Protein AF-A0A6N2RCR4-F1 (afdb_monomer_lite)

Sequence (76 aa):
MMRRSSWDARLDKRVNIEKLEEQGLIADSMEVRKSLVERVMRGEITPEQSREELKRIQRNAKRNGLKTRNQAWREG

pLDDT: mean 95.57, std 6.92, range [56.47, 98.69]

Radius of gyration: 15.12 Å; chains: 1; bounding box: 37×24×44 Å

Secondary structure (DSSP, 8-state):
-PPPPHHHHHHHHHHHHHHHHHTT-BTT-HHHHHHHHHHHHTTSS-HHHHHHHHHHHHHHTGGGT-B-HHHHHHH-

Structure (mmCIF, N/CA/C/O backbone):
data_AF-A0A6N2RCR4-F1
#
_entry.id   AF-A0A6N2RCR4-F1
#
loop_
_atom_site.group_PDB
_atom_site.id
_atom_site.type_symbol
_atom_site.label_atom_id
_atom_site.label_alt_id
_atom_site.label_comp_id
_atom_site.label_asym_id
_atom_site.label_entity_id
_atom_site.label_seq_id
_atom_site.pdbx_PDB_ins_code
_atom_site.Cartn_x
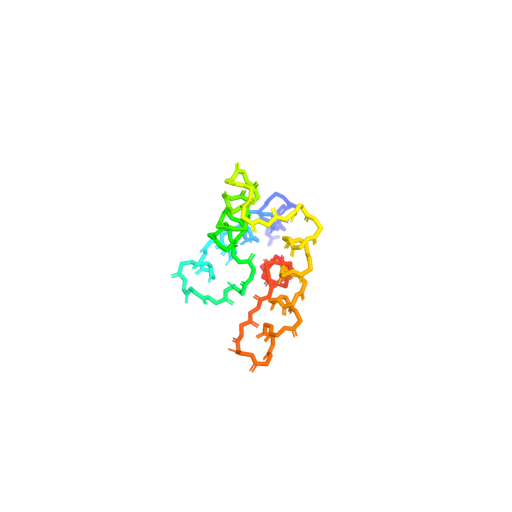_atom_site.Cartn_y
_atom_site.Cartn_z
_atom_site.occupancy
_atom_site.B_iso_or_equiv
_atom_site.auth_seq_id
_atom_site.auth_comp_id
_atom_site.auth_asym_id
_atom_site.auth_atom_id
_atom_site.pdbx_PDB_model_num
ATOM 1 N N . MET A 1 1 ? 21.661 6.644 -30.307 1.00 56.47 1 MET A N 1
ATOM 2 C CA . MET A 1 1 ? 20.834 6.024 -29.248 1.00 56.47 1 MET A CA 1
ATOM 3 C C . MET A 1 1 ? 20.166 7.149 -28.469 1.00 56.47 1 MET A C 1
ATOM 5 O O . MET A 1 1 ? 20.867 7.938 -27.847 1.00 56.47 1 MET A O 1
ATOM 9 N N . MET A 1 2 ? 18.850 7.313 -28.608 1.00 66.62 2 MET A N 1
ATOM 10 C CA . MET A 1 2 ? 18.101 8.404 -27.974 1.00 66.62 2 MET A CA 1
ATOM 11 C C . MET A 1 2 ? 18.077 8.161 -26.460 1.00 66.62 2 MET A C 1
ATOM 13 O O . MET A 1 2 ? 17.608 7.114 -26.015 1.00 66.62 2 MET A O 1
ATOM 17 N N . ARG A 1 3 ? 18.653 9.071 -25.666 1.00 76.38 3 ARG A N 1
ATOM 18 C CA . ARG A 1 3 ? 18.574 8.974 -24.202 1.00 76.38 3 ARG A CA 1
ATOM 19 C C . ARG A 1 3 ? 17.118 9.196 -23.801 1.00 76.38 3 ARG A C 1
ATOM 21 O O . ARG A 1 3 ? 16.543 10.211 -24.184 1.00 76.38 3 ARG A O 1
ATOM 28 N N . ARG A 1 4 ? 16.539 8.260 -23.043 1.00 77.56 4 ARG A N 1
ATOM 29 C CA . ARG A 1 4 ? 15.214 8.447 -22.437 1.00 77.56 4 ARG A CA 1
ATOM 30 C C . ARG A 1 4 ? 15.213 9.724 -21.608 1.00 77.56 4 ARG A C 1
ATOM 32 O O . ARG A 1 4 ? 16.170 9.992 -20.875 1.00 77.56 4 ARG A O 1
ATOM 39 N N . SER A 1 5 ? 14.152 10.508 -21.738 1.00 89.19 5 SER A N 1
ATOM 40 C CA . SER A 1 5 ? 13.985 11.706 -20.932 1.00 89.19 5 SER A CA 1
ATOM 41 C C . SER A 1 5 ? 13.675 11.330 -19.479 1.00 89.19 5 SER A C 1
ATOM 43 O O . SER A 1 5 ? 13.226 10.224 -19.167 1.00 89.19 5 SER A O 1
ATOM 45 N N . SER A 1 6 ? 13.880 12.274 -18.561 1.00 88.44 6 SER A N 1
ATOM 46 C CA . SER A 1 6 ? 13.447 12.113 -17.166 1.00 88.44 6 SER A CA 1
ATOM 47 C C . SER A 1 6 ? 11.925 11.970 -17.036 1.00 88.44 6 SER A C 1
ATOM 49 O O . SER A 1 6 ? 11.441 11.444 -16.033 1.00 88.44 6 SER A O 1
ATOM 51 N N . TRP A 1 7 ? 11.174 12.437 -18.037 1.00 90.00 7 TRP A N 1
ATOM 52 C CA . TRP A 1 7 ? 9.730 12.275 -18.123 1.00 90.00 7 TRP A CA 1
ATOM 53 C C . TRP A 1 7 ? 9.352 10.834 -18.480 1.00 90.00 7 TRP A C 1
ATOM 55 O O . TRP A 1 7 ? 8.544 10.244 -17.765 1.00 90.00 7 TRP A O 1
ATOM 65 N N . ASP A 1 8 ? 10.019 10.230 -19.470 1.00 93.19 8 ASP A N 1
ATOM 66 C CA . ASP A 1 8 ? 9.794 8.827 -19.858 1.00 93.19 8 ASP A CA 1
ATOM 67 C C . ASP A 1 8 ? 10.041 7.883 -18.675 1.00 93.19 8 ASP A C 1
ATOM 69 O O . ASP A 1 8 ? 9.203 7.048 -18.351 1.00 93.19 8 ASP A O 1
ATOM 73 N N . ALA A 1 9 ? 11.137 8.092 -17.938 1.00 90.81 9 ALA A N 1
ATOM 74 C CA . ALA A 1 9 ? 11.448 7.292 -16.751 1.00 90.81 9 ALA A CA 1
ATOM 75 C C . ALA A 1 9 ? 10.395 7.429 -15.633 1.00 90.81 9 ALA A C 1
ATOM 77 O O . ALA A 1 9 ? 10.187 6.511 -14.845 1.00 90.81 9 ALA A O 1
ATOM 78 N N . ARG A 1 10 ? 9.722 8.582 -15.520 1.00 92.81 10 ARG A N 1
ATOM 79 C CA . ARG A 1 10 ? 8.614 8.754 -14.565 1.00 92.81 10 ARG A CA 1
ATOM 80 C C . ARG A 1 10 ? 7.347 8.054 -15.039 1.00 92.81 10 ARG A C 1
ATOM 82 O O . ARG A 1 10 ? 6.593 7.571 -14.197 1.00 92.81 10 ARG A O 1
ATOM 89 N N . LEU A 1 11 ? 7.105 8.025 -16.347 1.00 95.19 11 LEU A N 1
ATOM 90 C CA . LEU A 1 11 ? 5.972 7.315 -16.927 1.00 95.19 11 LEU A CA 1
ATOM 91 C C . LEU A 1 11 ? 6.135 5.801 -16.743 1.00 95.19 11 LEU A C 1
ATOM 93 O O . LEU A 1 11 ? 5.221 5.173 -16.216 1.00 95.19 11 LEU A O 1
ATOM 97 N N . ASP A 1 12 ? 7.318 5.257 -17.046 1.00 94.94 12 ASP A N 1
ATOM 98 C CA . ASP A 1 12 ? 7.667 3.842 -16.839 1.00 94.94 12 ASP A CA 1
ATOM 99 C C . ASP A 1 12 ? 7.384 3.407 -15.387 1.00 94.94 12 ASP A C 1
ATOM 101 O O . ASP A 1 12 ? 6.709 2.406 -15.137 1.00 94.94 12 ASP A O 1
ATOM 105 N N . LYS A 1 13 ? 7.789 4.230 -14.413 1.00 96.38 13 LYS A N 1
ATOM 106 C CA . LYS A 1 13 ? 7.517 4.001 -12.985 1.00 96.38 13 LYS A CA 1
ATOM 107 C C . LYS A 1 13 ? 6.040 3.961 -12.626 1.00 96.38 13 LYS A C 1
ATOM 109 O O . LYS A 1 13 ? 5.633 3.150 -11.793 1.00 96.38 13 LYS A O 1
ATOM 114 N N . ARG A 1 14 ? 5.236 4.850 -13.214 1.00 96.00 14 ARG A N 1
ATOM 115 C CA . ARG A 1 14 ? 3.784 4.872 -12.988 1.00 96.00 14 ARG A CA 1
ATOM 116 C C . ARG A 1 14 ? 3.132 3.613 -13.544 1.00 96.00 14 ARG A C 1
ATOM 118 O O . ARG A 1 14 ? 2.403 2.957 -12.807 1.00 96.00 14 ARG A O 1
ATOM 125 N N . VAL A 1 15 ? 3.474 3.250 -14.779 1.00 97.06 15 VAL A N 1
ATOM 126 C CA . VAL A 1 15 ? 2.982 2.032 -15.438 1.00 97.06 15 VAL A CA 1
ATOM 127 C C . VAL A 1 15 ? 3.375 0.786 -14.641 1.00 97.06 15 VAL A C 1
ATOM 129 O O . VAL A 1 15 ? 2.555 -0.108 -14.448 1.00 97.06 15 VAL A O 1
ATOM 132 N N . ASN A 1 16 ? 4.604 0.732 -14.115 1.00 97.19 16 ASN A N 1
ATOM 133 C CA . ASN A 1 16 ? 5.048 -0.386 -13.284 1.00 97.19 16 ASN A CA 1
ATOM 134 C C . ASN A 1 16 ? 4.215 -0.527 -12.002 1.00 97.19 16 ASN A C 1
ATOM 136 O O . ASN A 1 16 ? 3.823 -1.635 -11.643 1.00 97.19 16 ASN A O 1
ATOM 140 N N . ILE A 1 17 ? 3.917 0.584 -11.317 1.00 97.94 17 ILE A N 1
ATOM 141 C CA . ILE A 1 17 ? 3.040 0.554 -10.143 1.00 97.94 17 ILE A CA 1
ATOM 142 C C . ILE A 1 17 ? 1.650 0.046 -10.517 1.00 97.94 17 ILE A C 1
ATOM 144 O O . ILE A 1 17 ? 1.164 -0.861 -9.851 1.00 97.94 17 ILE A O 1
ATOM 148 N N . GLU A 1 18 ? 1.023 0.623 -11.545 1.00 97.06 18 GLU A N 1
ATOM 149 C CA . GLU A 1 18 ? -0.341 0.270 -11.964 1.00 97.06 18 GLU A CA 1
ATOM 150 C C . GLU A 1 18 ? -0.438 -1.230 -12.269 1.00 97.06 18 GLU A C 1
ATOM 152 O O . GLU A 1 18 ? -1.260 -1.931 -11.681 1.00 97.06 18 GLU A O 1
ATOM 157 N N . LYS A 1 19 ? 0.513 -1.759 -13.046 1.00 98.06 19 LYS A N 1
ATOM 158 C CA . LY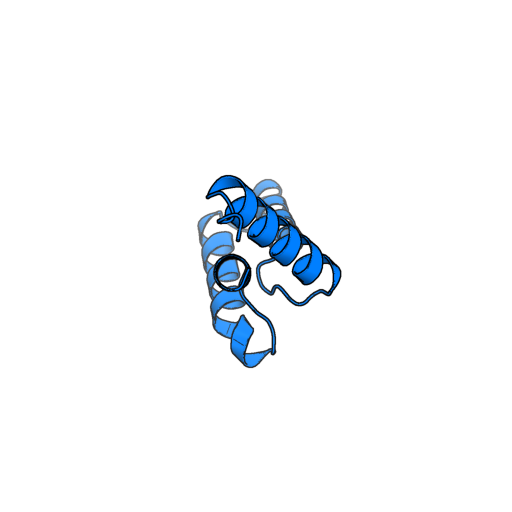S A 1 19 ? 0.615 -3.191 -13.346 1.00 98.06 19 LYS A CA 1
ATOM 159 C C . LYS A 1 19 ? 0.765 -4.060 -12.093 1.00 98.06 19 LYS A C 1
ATOM 161 O O . LYS A 1 19 ? 0.150 -5.118 -11.996 1.00 98.06 19 LYS A O 1
ATOM 166 N N . LEU A 1 20 ? 1.609 -3.662 -11.140 1.00 97.94 20 LEU A N 1
ATOM 167 C CA . LEU A 1 20 ? 1.818 -4.434 -9.911 1.00 97.94 20 LEU A CA 1
ATOM 168 C C . LEU A 1 20 ? 0.609 -4.363 -8.965 1.00 97.94 20 LEU A C 1
ATOM 170 O O . LEU A 1 20 ? 0.370 -5.323 -8.231 1.00 97.94 20 LEU A O 1
ATOM 174 N N . GLU A 1 21 ? -0.152 -3.265 -8.972 1.00 97.44 21 GLU A N 1
ATOM 175 C CA . GLU A 1 21 ? -1.421 -3.175 -8.240 1.00 97.44 21 GLU A CA 1
ATOM 176 C C . GLU A 1 21 ? -2.486 -4.082 -8.847 1.00 97.44 21 GLU A C 1
ATOM 178 O O . GLU A 1 21 ? -3.109 -4.835 -8.105 1.00 97.44 21 GLU A O 1
ATOM 183 N N . GLU A 1 22 ? -2.640 -4.079 -10.172 1.00 97.31 22 GLU A N 1
ATOM 184 C CA . GLU A 1 22 ? -3.569 -4.974 -10.879 1.00 97.31 22 GLU A CA 1
ATOM 185 C C . GLU A 1 22 ? -3.261 -6.456 -10.622 1.00 97.31 22 GLU A C 1
ATOM 187 O O . GLU A 1 22 ? -4.165 -7.282 -10.531 1.00 97.31 22 GLU A O 1
ATOM 192 N N . GLN A 1 23 ? -1.981 -6.798 -10.454 1.00 97.06 23 GLN A N 1
ATOM 193 C CA . GLN A 1 23 ? -1.533 -8.156 -10.135 1.00 97.06 23 GLN A CA 1
ATOM 194 C C . GLN A 1 23 ? -1.650 -8.517 -8.645 1.00 97.06 23 GLN A C 1
ATOM 196 O O . GLN A 1 23 ? -1.310 -9.636 -8.263 1.00 97.06 23 GLN A O 1
ATOM 201 N N . GLY A 1 24 ? -2.070 -7.584 -7.784 1.00 97.25 24 GLY A N 1
ATOM 202 C CA . GLY A 1 24 ? -2.145 -7.806 -6.339 1.00 97.25 24 GLY A CA 1
ATOM 203 C C . GLY A 1 24 ? -0.779 -7.958 -5.658 1.00 97.25 24 GLY A C 1
ATOM 204 O O . GLY A 1 24 ? -0.691 -8.519 -4.569 1.00 97.25 24 GLY A O 1
ATOM 205 N N . LEU A 1 25 ? 0.301 -7.465 -6.275 1.00 98.19 25 LEU A N 1
ATOM 206 C CA . LEU A 1 25 ? 1.677 -7.623 -5.783 1.00 98.19 25 LEU A CA 1
ATOM 207 C C . LEU A 1 25 ? 2.138 -6.483 -4.860 1.00 98.19 25 LEU A C 1
ATOM 209 O O . LEU A 1 25 ? 3.255 -6.529 -4.331 1.00 98.19 25 LEU A O 1
ATOM 213 N N . ILE A 1 26 ? 1.298 -5.464 -4.644 1.00 98.44 26 ILE A N 1
ATOM 214 C CA . ILE A 1 26 ? 1.580 -4.339 -3.745 1.00 98.44 26 ILE A CA 1
ATOM 215 C C . ILE A 1 26 ? 0.813 -4.495 -2.429 1.00 98.44 26 ILE A C 1
ATOM 217 O O . ILE A 1 26 ? -0.409 -4.397 -2.395 1.00 98.44 26 ILE A O 1
ATOM 221 N N . ALA A 1 27 ? 1.541 -4.663 -1.324 1.00 98.44 27 ALA A N 1
ATOM 222 C CA . ALA A 1 27 ? 0.964 -4.835 0.008 1.00 98.44 27 ALA A CA 1
ATOM 223 C C . ALA A 1 27 ? 0.237 -3.579 0.515 1.00 98.44 27 ALA A C 1
ATOM 225 O O . ALA A 1 27 ? -0.823 -3.680 1.120 1.00 98.44 27 ALA A O 1
ATOM 226 N N . ASP A 1 28 ? 0.802 -2.391 0.286 1.00 98.19 28 ASP A N 1
ATOM 227 C CA . ASP A 1 28 ? 0.214 -1.101 0.665 1.00 98.19 28 ASP A CA 1
ATOM 228 C C . ASP A 1 28 ? -0.402 -0.378 -0.542 1.00 98.19 28 ASP A C 1
ATOM 23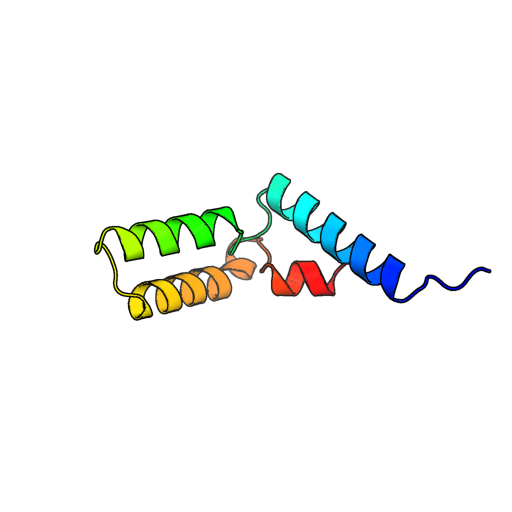0 O O . ASP A 1 28 ? -0.138 0.812 -0.776 1.00 98.19 28 ASP A O 1
ATOM 234 N N . SER A 1 29 ? -1.195 -1.129 -1.313 1.00 98.19 29 SER A N 1
ATOM 235 C CA . SER A 1 29 ? -1.886 -0.653 -2.512 1.00 98.19 29 SER A CA 1
ATOM 236 C C . SER A 1 29 ? -2.807 0.535 -2.221 1.00 98.19 29 SER A C 1
ATOM 238 O O . SER A 1 29 ? -3.161 0.838 -1.074 1.00 98.19 29 SER A O 1
ATOM 240 N N . MET A 1 30 ? -3.229 1.231 -3.274 1.00 97.8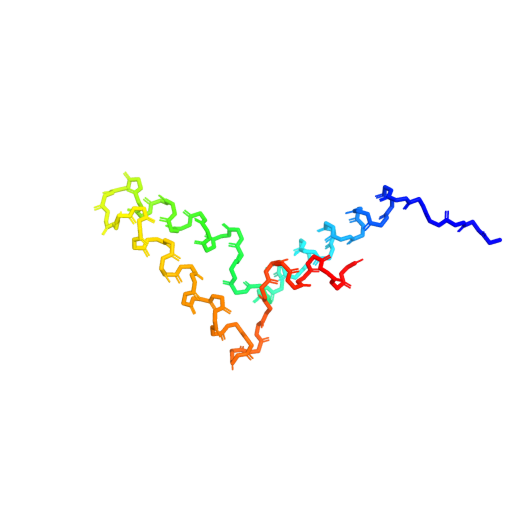1 30 MET A N 1
ATOM 241 C CA . MET A 1 30 ? -4.210 2.307 -3.154 1.00 97.81 30 MET A CA 1
ATOM 242 C C . MET A 1 30 ? -5.542 1.821 -2.589 1.00 97.81 30 MET A C 1
ATOM 244 O O . MET A 1 30 ? -6.172 2.570 -1.848 1.00 97.81 30 MET A O 1
ATOM 248 N N . GLU A 1 31 ? -5.953 0.591 -2.887 1.00 97.69 31 GLU A N 1
ATOM 249 C CA . GLU A 1 31 ? -7.158 -0.012 -2.312 1.00 97.69 31 GLU A CA 1
ATOM 250 C C . GLU A 1 31 ? -7.037 -0.160 -0.791 1.00 97.69 31 GLU A C 1
ATOM 252 O O . GLU A 1 31 ? -7.893 0.322 -0.050 1.00 97.69 31 GLU A O 1
ATOM 257 N N . VAL A 1 32 ? -5.915 -0.704 -0.309 1.00 98.12 32 VAL A N 1
ATOM 258 C CA . VAL A 1 32 ? -5.630 -0.827 1.129 1.00 98.12 32 VAL A CA 1
ATOM 259 C C . VAL A 1 32 ? -5.625 0.544 1.809 1.00 98.12 32 VAL A C 1
ATOM 261 O O . VAL A 1 32 ? -6.215 0.722 2.875 1.00 98.12 32 VAL A O 1
ATOM 264 N N . ARG A 1 33 ? -4.999 1.549 1.186 1.00 98.25 33 ARG A N 1
ATOM 265 C CA . ARG A 1 33 ? -4.962 2.920 1.721 1.00 98.25 33 ARG A CA 1
ATOM 266 C C . ARG A 1 33 ? -6.351 3.555 1.774 1.00 98.25 33 ARG A C 1
ATOM 268 O O . ARG A 1 33 ? -6.667 4.198 2.770 1.00 98.25 33 ARG A O 1
ATOM 275 N N . LYS A 1 34 ? -7.172 3.371 0.734 1.00 98.38 34 LYS A N 1
ATOM 276 C CA . LYS A 1 34 ? -8.565 3.843 0.704 1.00 98.38 34 LYS A CA 1
ATOM 277 C C . LYS A 1 34 ? -9.380 3.196 1.817 1.00 98.38 34 LYS A C 1
ATOM 279 O O . LYS A 1 34 ? -9.995 3.922 2.587 1.00 98.38 34 LYS A O 1
ATOM 284 N N . SER A 1 35 ? -9.286 1.876 1.974 1.00 98.44 35 SER A N 1
ATOM 285 C CA . SER A 1 35 ? -9.973 1.145 3.044 1.00 98.44 35 SER A CA 1
ATOM 286 C C . SER A 1 35 ? -9.617 1.687 4.433 1.00 98.44 35 SER A C 1
ATOM 288 O O . SER A 1 35 ? -10.499 1.941 5.249 1.00 98.44 35 SER A O 1
ATOM 290 N N . LEU A 1 36 ? -8.334 1.949 4.700 1.00 98.56 36 LEU A N 1
ATOM 291 C CA . LEU A 1 36 ? -7.907 2.542 5.970 1.00 98.56 36 LEU A CA 1
ATOM 292 C C . LEU A 1 36 ? -8.487 3.946 6.188 1.00 98.56 36 LEU A C 1
ATOM 294 O O . LEU A 1 36 ? -8.969 4.244 7.278 1.00 98.56 36 LEU A O 1
ATOM 298 N N . VAL A 1 37 ? -8.485 4.793 5.156 1.00 98.44 37 VAL A N 1
ATOM 299 C CA . VAL A 1 37 ? -9.079 6.136 5.234 1.00 98.44 37 VAL A CA 1
ATOM 300 C C . VAL A 1 37 ? -10.589 6.065 5.453 1.00 98.44 37 VAL A C 1
ATOM 302 O O . VAL A 1 37 ? -11.110 6.809 6.274 1.00 98.44 37 VAL A O 1
ATOM 305 N N . GLU A 1 38 ? -11.298 5.161 4.782 1.00 98.69 38 GLU A N 1
ATOM 306 C CA . GLU A 1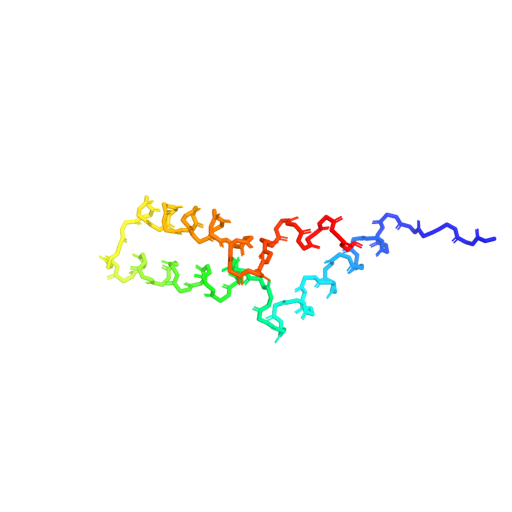 38 ? -12.739 4.972 4.975 1.00 98.69 38 GLU A CA 1
ATOM 307 C C . GLU A 1 38 ? -13.070 4.581 6.417 1.00 98.69 38 GLU A C 1
ATOM 309 O O . GLU A 1 38 ? -13.987 5.148 7.009 1.00 98.69 38 GLU A O 1
ATOM 314 N N . ARG A 1 39 ? -12.282 3.684 7.020 1.00 98.62 39 ARG A N 1
ATOM 315 C CA . ARG A 1 39 ? -12.432 3.299 8.432 1.00 98.62 39 ARG A CA 1
ATOM 316 C C . ARG A 1 39 ? -12.183 4.472 9.380 1.00 98.62 39 ARG A C 1
ATOM 318 O O . ARG A 1 39 ? -12.891 4.609 10.374 1.00 98.62 39 ARG A O 1
ATOM 325 N N . VAL A 1 40 ? -11.229 5.351 9.056 1.00 98.62 40 VAL A N 1
ATOM 326 C CA . VAL A 1 40 ? -11.016 6.606 9.798 1.00 98.62 40 VAL A CA 1
ATOM 327 C C . VAL A 1 40 ? -12.231 7.525 9.680 1.00 98.62 40 VAL A C 1
ATOM 329 O O . VAL A 1 40 ? -12.713 8.032 10.687 1.00 98.62 40 VAL A O 1
ATOM 332 N N . MET A 1 41 ? -12.759 7.720 8.469 1.00 98.31 41 MET A N 1
ATOM 333 C CA . MET A 1 41 ? -13.908 8.605 8.230 1.00 98.31 41 MET A CA 1
ATOM 334 C C . MET A 1 41 ? -15.190 8.104 8.902 1.00 98.31 41 MET A C 1
ATOM 336 O O . MET A 1 41 ? -16.023 8.907 9.309 1.00 98.31 41 MET A O 1
ATOM 340 N N . ARG A 1 42 ? -15.334 6.785 9.060 1.00 98.50 42 ARG A N 1
ATOM 341 C CA . ARG A 1 42 ? -16.425 6.159 9.822 1.00 98.50 42 ARG A CA 1
ATOM 342 C C . ARG A 1 42 ? -16.229 6.218 11.340 1.00 98.50 42 ARG A C 1
ATOM 344 O O . ARG A 1 42 ? -17.132 5.835 12.074 1.00 98.50 42 ARG A O 1
ATOM 351 N N . GLY A 1 43 ? -15.066 6.666 11.814 1.00 98.19 43 GLY A N 1
ATOM 352 C CA . GLY A 1 43 ? -14.719 6.681 13.235 1.00 98.19 43 GLY A CA 1
ATOM 353 C C . GLY A 1 43 ? -14.412 5.298 13.821 1.00 98.19 43 GLY A C 1
ATOM 354 O O . GLY A 1 43 ? -14.361 5.159 15.038 1.00 98.19 43 GLY A O 1
ATOM 355 N N . GLU A 1 44 ? -14.200 4.276 12.985 1.00 98.56 44 GLU A N 1
ATOM 356 C CA . GLU A 1 44 ? -13.871 2.914 13.434 1.00 98.56 44 GLU A CA 1
ATOM 357 C C . GLU A 1 44 ? -12.440 2.820 13.978 1.00 98.56 44 GLU A C 1
ATOM 359 O O . GLU A 1 44 ? -12.151 2.002 14.851 1.00 98.56 44 GLU A O 1
ATOM 364 N N . ILE A 1 45 ? -11.534 3.637 13.434 1.00 98.50 45 ILE A N 1
ATOM 365 C CA . ILE A 1 45 ? -10.140 3.753 13.867 1.00 98.50 45 ILE A CA 1
ATOM 366 C C . ILE A 1 45 ? -9.705 5.217 13.866 1.00 98.50 45 ILE A C 1
ATOM 368 O O . ILE A 1 45 ? -10.215 6.035 13.102 1.00 98.50 45 ILE A O 1
ATOM 372 N N . THR A 1 46 ? -8.709 5.551 14.679 1.00 98.69 46 THR A N 1
ATOM 373 C CA . THR A 1 46 ? -8.086 6.877 14.648 1.00 98.69 46 THR A CA 1
ATOM 374 C C . THR A 1 46 ? -7.119 7.016 13.462 1.00 98.69 46 THR A C 1
ATOM 376 O O . THR A 1 46 ? -6.616 6.013 12.934 1.00 98.69 46 THR A O 1
ATOM 379 N N . PRO A 1 47 ? -6.783 8.251 13.041 1.00 98.44 47 PRO A N 1
ATOM 380 C CA . PRO A 1 47 ? -5.721 8.484 12.062 1.00 98.44 47 PRO A CA 1
ATOM 381 C C . PRO A 1 47 ? -4.384 7.830 12.454 1.00 98.44 47 PRO A C 1
ATOM 383 O O . PRO A 1 47 ? -3.658 7.324 11.595 1.00 98.44 47 PRO A O 1
ATOM 386 N N . GLU A 1 48 ? -4.060 7.805 13.746 1.00 98.44 48 GLU A N 1
ATOM 387 C CA . GLU A 1 48 ? -2.864 7.169 14.303 1.00 98.44 48 GLU A CA 1
ATOM 388 C C . GLU A 1 48 ? -2.905 5.651 14.107 1.00 98.44 48 GLU A C 1
ATOM 390 O O . GLU A 1 48 ? -1.966 5.090 13.539 1.00 98.44 48 GLU A O 1
ATOM 395 N N . GLN A 1 49 ? -4.016 5.002 14.470 1.00 98.56 49 GLN A N 1
ATOM 396 C CA . GLN A 1 49 ? -4.215 3.563 14.269 1.00 98.56 49 GLN A CA 1
ATOM 397 C C . GLN A 1 49 ? -4.136 3.182 12.784 1.00 98.56 49 GLN A C 1
ATOM 399 O O . GLN A 1 49 ? -3.496 2.195 12.427 1.00 98.56 49 GLN A O 1
ATOM 404 N N . SER A 1 50 ? -4.701 4.001 11.893 1.00 98.56 50 SER A N 1
ATOM 405 C CA . SER A 1 50 ? -4.572 3.821 10.440 1.00 98.56 50 SER A CA 1
ATOM 406 C C . SER A 1 50 ? -3.108 3.848 9.976 1.00 98.56 50 SER A C 1
ATOM 408 O O . SER A 1 50 ? -2.682 3.017 9.170 1.00 98.56 50 SER A O 1
ATOM 410 N N . ARG A 1 51 ? -2.297 4.786 10.487 1.00 98.38 51 ARG A N 1
ATOM 411 C CA . ARG A 1 51 ? -0.860 4.872 10.156 1.00 98.38 51 ARG A CA 1
ATOM 412 C C . ARG A 1 51 ? -0.082 3.670 10.688 1.00 98.38 51 ARG A C 1
ATOM 414 O O . ARG A 1 51 ? 0.818 3.181 10.003 1.00 98.38 51 ARG A O 1
ATOM 421 N N . GLU A 1 52 ? -0.386 3.212 11.897 1.00 98.62 52 GLU A N 1
ATOM 422 C CA . GLU A 1 52 ? 0.239 2.025 12.490 1.00 98.62 52 GLU A CA 1
ATOM 423 C C . GLU A 1 52 ? -0.092 0.757 11.707 1.00 98.62 52 GLU A C 1
ATOM 425 O O . GLU A 1 52 ? 0.805 -0.040 11.415 1.00 98.62 52 GLU A O 1
ATOM 430 N N . GLU A 1 53 ? -1.348 0.615 11.293 1.00 98.50 53 GLU A N 1
ATOM 431 C CA . GLU A 1 53 ? -1.806 -0.506 10.484 1.00 98.50 53 GLU A CA 1
ATOM 432 C C . GLU A 1 53 ? -1.121 -0.516 9.111 1.00 98.50 53 GLU A C 1
ATOM 434 O O . GLU A 1 53 ? -0.562 -1.536 8.699 1.00 98.50 53 GLU A O 1
ATOM 439 N N . LEU A 1 54 ? -1.026 0.642 8.448 1.00 98.50 54 LEU A N 1
ATOM 440 C CA . LEU A 1 54 ? -0.277 0.774 7.197 1.00 98.50 54 LEU A CA 1
ATOM 441 C C . LEU A 1 54 ? 1.205 0.396 7.372 1.00 98.50 54 LEU A C 1
ATOM 443 O O . LEU A 1 54 ? 1.758 -0.347 6.558 1.00 98.50 54 LEU A O 1
ATOM 447 N N . LYS A 1 55 ? 1.853 0.839 8.461 1.00 98.44 55 LYS A N 1
ATOM 448 C CA . LYS A 1 55 ? 3.237 0.444 8.788 1.00 98.44 55 LYS A CA 1
ATOM 449 C C . LYS A 1 55 ? 3.358 -1.061 9.029 1.00 98.44 55 LYS A C 1
ATOM 451 O O . LYS A 1 55 ? 4.369 -1.664 8.667 1.00 98.44 55 LYS A O 1
ATOM 456 N N . ARG A 1 56 ? 2.369 -1.692 9.668 1.00 98.50 56 ARG A N 1
ATOM 457 C CA . ARG A 1 56 ? 2.339 -3.145 9.897 1.00 98.50 56 ARG A CA 1
ATOM 458 C C . ARG A 1 56 ? 2.248 -3.907 8.577 1.00 98.50 56 ARG A C 1
ATOM 460 O O . ARG A 1 56 ? 3.006 -4.857 8.386 1.00 98.50 56 ARG A O 1
ATOM 467 N N . ILE A 1 57 ? 1.394 -3.461 7.662 1.00 98.19 57 ILE A N 1
ATOM 468 C CA . ILE A 1 57 ? 1.257 -4.022 6.311 1.00 98.19 57 ILE A CA 1
ATOM 469 C C . ILE A 1 57 ? 2.584 -3.908 5.550 1.00 98.19 57 ILE A C 1
ATOM 471 O O . ILE A 1 57 ? 3.114 -4.910 5.070 1.00 98.19 57 ILE A O 1
ATOM 475 N N . GLN A 1 58 ? 3.188 -2.717 5.533 1.00 98.19 58 GLN A N 1
ATOM 476 C CA . GLN A 1 58 ? 4.468 -2.476 4.859 1.00 98.19 58 GLN A CA 1
ATOM 477 C C . GLN A 1 58 ? 5.604 -3.346 5.415 1.00 98.19 58 GLN A C 1
ATOM 479 O O . GLN A 1 58 ? 6.379 -3.910 4.644 1.00 98.19 58 GLN A O 1
ATOM 484 N N . ARG A 1 59 ? 5.696 -3.504 6.744 1.00 98.12 59 ARG A N 1
ATOM 485 C CA . ARG A 1 59 ? 6.717 -4.358 7.381 1.00 98.12 59 ARG A CA 1
ATOM 486 C C . ARG A 1 59 ? 6.580 -5.833 7.003 1.00 98.12 59 ARG A C 1
ATOM 488 O O . ARG A 1 59 ? 7.592 -6.522 6.894 1.00 98.12 59 ARG A O 1
ATOM 495 N N . ASN A 1 60 ? 5.356 -6.314 6.793 1.00 97.88 60 ASN A N 1
ATOM 496 C CA . ASN A 1 60 ? 5.096 -7.709 6.436 1.00 97.88 60 ASN A CA 1
ATOM 497 C C . ASN A 1 60 ? 5.128 -7.978 4.923 1.00 97.88 60 ASN A C 1
ATOM 499 O O . ASN A 1 60 ? 5.128 -9.143 4.538 1.00 97.88 60 ASN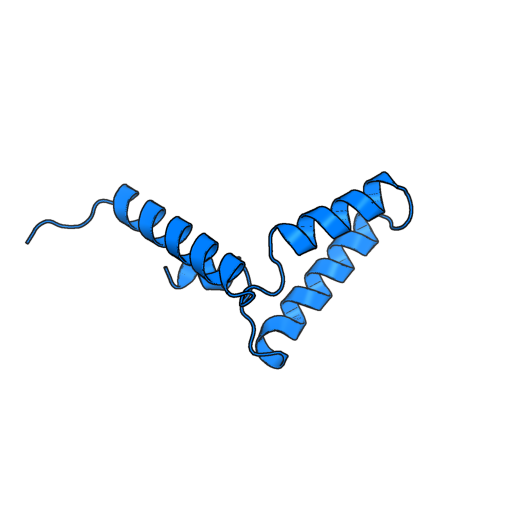 A O 1
ATOM 503 N N . ALA A 1 61 ? 5.223 -6.946 4.073 1.00 97.81 61 ALA A N 1
ATOM 504 C CA . ALA A 1 61 ? 5.190 -7.086 2.614 1.00 97.81 61 ALA A CA 1
ATOM 505 C C . ALA A 1 61 ? 6.164 -8.163 2.105 1.00 97.81 61 ALA A C 1
ATOM 507 O O . ALA A 1 61 ? 5.736 -9.159 1.527 1.00 97.81 61 ALA A O 1
ATOM 508 N N . LYS A 1 62 ? 7.458 -8.031 2.435 1.00 96.19 62 LYS A N 1
ATOM 509 C CA . LYS A 1 62 ? 8.499 -8.983 2.009 1.00 96.19 62 LYS A CA 1
ATOM 510 C C . LYS A 1 62 ? 8.232 -10.407 2.502 1.00 96.19 62 LYS A C 1
ATOM 512 O O . LYS A 1 62 ? 8.459 -11.357 1.762 1.00 96.19 62 LYS A O 1
ATOM 517 N N . ARG A 1 63 ? 7.763 -10.559 3.747 1.00 97.06 63 ARG A N 1
ATOM 518 C CA . ARG A 1 63 ? 7.444 -11.872 4.334 1.00 97.06 63 ARG A CA 1
ATOM 519 C C . ARG A 1 63 ? 6.309 -12.561 3.574 1.00 97.06 63 ARG A C 1
ATOM 521 O O . ARG A 1 63 ? 6.336 -13.775 3.438 1.00 97.06 63 ARG A O 1
ATOM 528 N N . ASN A 1 64 ? 5.368 -11.781 3.053 1.00 95.62 64 ASN A N 1
ATOM 529 C CA . ASN A 1 64 ? 4.210 -12.269 2.313 1.00 95.62 64 ASN A CA 1
ATOM 530 C C . ASN A 1 64 ? 4.468 -12.396 0.799 1.00 95.62 64 ASN A C 1
ATOM 532 O O . ASN A 1 64 ? 3.525 -12.598 0.045 1.00 95.62 64 ASN A O 1
ATOM 536 N N . GLY A 1 65 ? 5.714 -12.238 0.333 1.00 97.25 65 GLY A N 1
ATOM 537 C CA . GLY A 1 65 ? 6.040 -12.267 -1.100 1.00 97.25 65 GLY A CA 1
ATOM 538 C C . GLY A 1 65 ? 5.558 -11.038 -1.883 1.00 97.25 65 GLY A C 1
ATOM 539 O O . GLY A 1 65 ? 5.577 -11.047 -3.110 1.00 97.25 65 GLY A O 1
ATOM 540 N N . LEU A 1 66 ? 5.150 -9.976 -1.186 1.00 98.12 66 LEU A N 1
ATOM 541 C CA . LEU A 1 66 ? 4.641 -8.732 -1.760 1.00 98.12 66 LEU A CA 1
ATOM 542 C C . LEU A 1 66 ? 5.690 -7.616 -1.689 1.00 98.12 66 LEU A C 1
ATOM 544 O O . LEU A 1 66 ? 6.679 -7.683 -0.950 1.00 98.12 66 LEU A O 1
ATOM 548 N N . LYS A 1 67 ? 5.442 -6.536 -2.429 1.00 97.88 67 LYS A N 1
ATOM 549 C CA . LYS A 1 67 ? 6.260 -5.318 -2.428 1.00 97.88 67 LYS A CA 1
ATOM 550 C C . LYS A 1 67 ? 5.492 -4.156 -1.821 1.00 97.88 67 LYS A C 1
ATOM 552 O O . LYS A 1 67 ? 4.267 -4.131 -1.816 1.00 97.88 67 LYS A O 1
ATOM 557 N N . THR A 1 68 ? 6.214 -3.160 -1.326 1.00 98.44 68 THR A N 1
ATOM 558 C CA . THR A 1 68 ? 5.602 -1.859 -1.028 1.00 98.44 68 THR A CA 1
ATOM 559 C C . THR A 1 68 ? 5.492 -1.010 -2.294 1.00 98.44 68 THR A C 1
ATOM 561 O O . THR A 1 68 ? 6.304 -1.142 -3.211 1.00 98.44 68 THR A O 1
ATOM 564 N N . ARG A 1 69 ? 4.556 -0.061 -2.329 1.00 97.62 69 ARG A N 1
ATOM 565 C CA . ARG A 1 69 ? 4.378 0.888 -3.438 1.00 97.62 69 ARG A CA 1
ATOM 566 C C . ARG A 1 69 ? 5.645 1.704 -3.701 1.00 97.62 69 ARG A C 1
ATOM 568 O O . ARG A 1 69 ? 5.972 2.004 -4.843 1.00 97.62 69 ARG A O 1
ATOM 575 N N . ASN A 1 70 ? 6.399 2.025 -2.648 1.00 97.44 70 ASN A N 1
ATOM 576 C CA . ASN A 1 70 ? 7.691 2.704 -2.770 1.00 97.44 70 ASN A CA 1
ATOM 577 C C . ASN A 1 70 ? 8.774 1.802 -3.392 1.00 97.44 70 ASN A C 1
ATOM 579 O O . ASN A 1 70 ? 9.607 2.291 -4.146 1.00 97.44 70 ASN A O 1
ATOM 583 N N . GLN A 1 71 ? 8.776 0.497 -3.102 1.00 97.56 71 GLN A N 1
ATOM 584 C CA . GLN A 1 71 ? 9.672 -0.446 -3.783 1.00 97.56 71 GLN A CA 1
ATOM 585 C C . GLN A 1 71 ? 9.294 -0.584 -5.260 1.00 97.56 71 GLN A C 1
ATOM 587 O O . GLN A 1 71 ? 10.160 -0.410 -6.109 1.00 97.56 71 GLN A O 1
ATOM 592 N N . ALA A 1 72 ? 8.005 -0.756 -5.565 1.00 97.50 72 ALA A N 1
ATOM 593 C CA . ALA A 1 72 ? 7.499 -0.777 -6.938 1.00 97.50 72 ALA A CA 1
ATOM 594 C C . ALA A 1 72 ? 7.904 0.482 -7.736 1.00 97.50 72 ALA A C 1
ATOM 596 O O . ALA A 1 72 ? 8.345 0.378 -8.876 1.00 97.50 72 ALA A O 1
ATOM 597 N N . TRP A 1 73 ? 7.846 1.671 -7.122 1.00 96.75 73 TRP A N 1
ATOM 598 C CA . TRP A 1 73 ? 8.308 2.921 -7.747 1.00 96.75 73 TRP A CA 1
ATOM 599 C C . TRP A 1 73 ? 9.808 2.941 -8.069 1.00 96.75 73 TRP A C 1
ATOM 601 O O . TRP A 1 73 ? 10.236 3.595 -9.015 1.00 96.75 73 TRP A O 1
ATOM 611 N N . ARG A 1 74 ? 10.634 2.314 -7.228 1.00 96.00 74 ARG A N 1
ATOM 612 C CA . ARG A 1 74 ? 12.095 2.294 -7.405 1.00 96.00 74 ARG A CA 1
ATOM 613 C C . ARG A 1 74 ? 12.541 1.263 -8.439 1.00 96.00 74 ARG A C 1
ATOM 615 O O . ARG A 1 74 ? 13.632 1.416 -8.971 1.00 96.00 74 ARG A O 1
ATOM 622 N N . GLU A 1 75 ? 11.731 0.232 -8.655 1.00 93.88 75 GLU A N 1
ATOM 623 C CA . GLU A 1 75 ? 11.991 -0.858 -9.600 1.00 93.88 75 GLU A CA 1
ATOM 624 C C . GLU A 1 75 ? 11.515 -0.567 -11.029 1.00 93.88 75 GLU A C 1
ATOM 626 O O . GLU A 1 75 ? 12.000 -1.213 -11.955 1.00 93.88 75 GLU A O 1
ATOM 631 N N . GLY A 1 76 ? 10.571 0.366 -11.201 1.00 88.75 76 GLY A N 1
ATOM 632 C CA . GLY A 1 76 ? 10.209 0.914 -12.514 1.00 88.75 76 GLY A CA 1
ATOM 633 C C . GLY A 1 76 ? 11.190 1.981 -12.979 1.00 88.75 76 GLY A C 1
ATOM 634 O O . GLY A 1 76 ? 11.228 2.229 -14.198 1.00 88.75 76 GLY A O 1
#

Organism: Citrobacter amalonaticus (NCBI:txid35703)

Foldseek 3Di:
DDDDDPVNLQVVLVVLLVVCVVVVQAQLDPVLLVVLVVCCVVVVDPPVVSVVVSVVSQVCSVVVNHHHSVVSSVVD